Protein AF-A0A3C1I0G5-F1 (afdb_monomer)

Sequence (111 aa):
MKNSNGFSVIEAFVSLGILVLVATSFLPLASFVSYEKEALSHKRQIVLLLHDELQSVLMKNDFPTTRKVFLDSVVTTFEFTNTESRLIKGCATWTNIRNRNEEICIYGKQK

Secondary structure (DSSP, 8-state):
-----S--HHHHHHHHHHHHHHHHHHHHHHHHHHHHHHHHHHHHHHHHHHHHHHHHHHHHT--SEEEEEEETTEEEEEEEEEETTTEEEEEEEEE-TTS-EEEEEEEEE--

Mean predicted aligned error: 8.99 Å

Solvent-accessible surface area (backbone atoms only — not comparable to full-atom values): 6479 Å² total; per-residue (Å²): 140,82,87,77,94,61,87,50,71,65,57,52,51,53,52,50,51,52,51,51,55,50,53,63,56,50,52,60,53,55,52,51,53,52,54,55,50,50,56,50,48,54,53,50,52,53,52,52,51,51,49,53,51,46,54,51,31,61,73,68,66,63,65,73,44,76,49,78,45,82,51,96,94,32,66,34,40,37,40,35,42,80,44,99,81,60,31,38,40,34,33,41,36,34,60,43,99,82,77,41,81,46,74,51,75,50,78,44,73,64,130

Structure (mmCIF, N/CA/C/O backbone):
data_AF-A0A3C1I0G5-F1
#
_entry.id   AF-A0A3C1I0G5-F1
#
loop_
_atom_site.group_PDB
_atom_site.id
_atom_site.type_symbol
_atom_site.label_atom_id
_atom_site.label_alt_id
_atom_site.label_comp_id
_atom_site.label_asym_id
_atom_site.label_entity_id
_atom_site.label_seq_id
_atom_site.pdbx_PDB_ins_code
_atom_site.Cartn_x
_atom_site.Cartn_y
_atom_site.Cartn_z
_atom_site.occupancy
_atom_site.B_iso_or_equiv
_atom_site.auth_seq_id
_atom_site.auth_comp_id
_atom_site.auth_asym_id
_atom_site.auth_atom_id
_atom_site.pdbx_PDB_model_num
ATOM 1 N N . MET A 1 1 ? 20.231 -13.926 -68.128 1.00 46.31 1 MET A N 1
ATOM 2 C CA . MET A 1 1 ? 20.001 -14.408 -66.748 1.00 46.31 1 MET A CA 1
ATOM 3 C C . MET A 1 1 ? 20.929 -13.666 -65.806 1.00 46.31 1 MET A C 1
ATOM 5 O O . MET A 1 1 ? 22.135 -13.808 -65.949 1.00 46.31 1 MET A O 1
ATOM 9 N N . LYS A 1 2 ? 20.404 -12.912 -64.838 1.00 50.69 2 LYS A N 1
ATOM 10 C CA . LYS A 1 2 ? 21.149 -12.676 -63.599 1.00 50.69 2 LYS A CA 1
ATOM 11 C C . LYS A 1 2 ? 20.174 -12.822 -62.442 1.00 50.69 2 LYS A C 1
ATOM 13 O O . LYS A 1 2 ? 19.389 -11.934 -62.148 1.00 50.69 2 LYS A O 1
ATOM 18 N N . ASN A 1 3 ? 20.168 -14.035 -61.908 1.00 56.81 3 ASN A N 1
ATOM 19 C CA . ASN A 1 3 ? 19.433 -14.413 -60.721 1.00 56.81 3 ASN A CA 1
ATOM 20 C C . ASN A 1 3 ? 20.069 -13.695 -59.518 1.00 56.81 3 ASN A C 1
ATOM 22 O O . ASN A 1 3 ? 21.229 -13.960 -59.206 1.00 56.81 3 ASN A O 1
ATOM 26 N N . SER A 1 4 ? 19.345 -12.775 -58.885 1.00 60.94 4 SER A N 1
ATOM 27 C CA . SER A 1 4 ? 19.748 -12.101 -57.647 1.00 60.94 4 SER A CA 1
ATOM 28 C C . SER A 1 4 ? 18.930 -12.630 -56.465 1.00 60.94 4 SER A C 1
ATOM 30 O O . SER A 1 4 ? 18.261 -11.871 -55.774 1.00 60.94 4 SER A O 1
ATOM 32 N N . ASN A 1 5 ? 18.978 -13.946 -56.239 1.00 58.25 5 ASN A N 1
ATOM 33 C CA . ASN A 1 5 ? 18.465 -14.597 -55.029 1.00 58.25 5 ASN A CA 1
ATOM 34 C C . ASN A 1 5 ? 19.466 -14.436 -53.870 1.00 58.25 5 ASN A C 1
ATOM 36 O O . ASN A 1 5 ? 20.032 -15.414 -53.386 1.00 58.25 5 ASN A O 1
ATOM 40 N N . GLY A 1 6 ? 19.739 -13.196 -53.465 1.00 58.16 6 GLY A N 1
ATOM 41 C CA . GLY A 1 6 ? 20.661 -12.891 -52.374 1.00 58.16 6 GLY A CA 1
ATOM 42 C C . GLY A 1 6 ? 20.111 -11.757 -51.529 1.00 58.16 6 GLY A C 1
ATOM 43 O O . GLY A 1 6 ? 20.003 -10.636 -52.017 1.00 58.16 6 GLY A O 1
ATOM 44 N N . PHE A 1 7 ? 19.754 -12.077 -50.285 1.00 64.62 7 PHE A N 1
ATOM 45 C CA . PHE A 1 7 ? 19.306 -11.137 -49.258 1.00 64.62 7 PHE A CA 1
ATOM 46 C C . PHE A 1 7 ? 20.245 -9.922 -49.235 1.00 64.62 7 PHE A C 1
ATOM 48 O O . PHE A 1 7 ? 21.456 -10.075 -49.050 1.00 64.62 7 PHE A O 1
ATOM 55 N N . SER A 1 8 ? 19.717 -8.723 -49.486 1.00 81.50 8 SER A N 1
ATOM 56 C CA . SER A 1 8 ? 20.554 -7.523 -49.514 1.00 81.50 8 SER A CA 1
ATOM 57 C C . SER A 1 8 ? 21.002 -7.190 -48.093 1.00 81.50 8 SER A C 1
ATOM 59 O O . SER A 1 8 ? 20.202 -7.207 -47.161 1.00 81.50 8 SER A O 1
ATOM 61 N N . VAL A 1 9 ? 22.274 -6.834 -47.902 1.00 82.06 9 VAL A N 1
ATOM 62 C CA . VAL A 1 9 ? 22.807 -6.418 -46.589 1.00 82.06 9 VAL A CA 1
ATOM 63 C C . VAL A 1 9 ? 21.974 -5.272 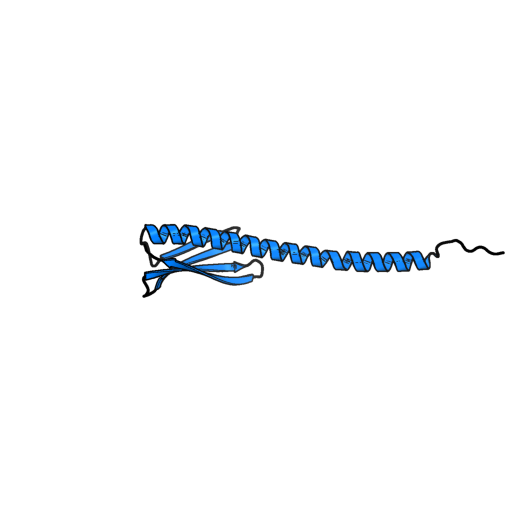-45.988 1.00 82.06 9 VAL A C 1
ATOM 65 O O . VAL A 1 9 ? 21.748 -5.227 -44.783 1.00 82.06 9 VAL A O 1
ATOM 68 N N . ILE A 1 10 ? 21.441 -4.388 -46.836 1.00 85.50 10 ILE A N 1
ATOM 69 C CA . ILE A 1 10 ? 20.551 -3.290 -46.431 1.00 85.50 10 ILE A CA 1
ATOM 70 C C . ILE A 1 10 ? 19.233 -3.826 -45.852 1.00 85.50 10 ILE A C 1
ATOM 72 O O . ILE A 1 10 ? 18.762 -3.330 -44.834 1.00 85.50 10 ILE A O 1
ATOM 76 N N . GLU A 1 11 ? 18.659 -4.864 -46.455 1.00 85.06 11 GLU A N 1
ATOM 77 C CA . GLU A 1 11 ? 17.428 -5.509 -45.985 1.00 85.06 11 GLU A CA 1
ATOM 78 C C . GLU A 1 11 ? 17.628 -6.175 -44.614 1.00 85.06 11 GLU A C 1
ATOM 80 O O . GLU A 1 11 ? 16.766 -6.082 -43.735 1.00 85.06 11 GLU A O 1
ATOM 85 N N . ALA A 1 12 ? 18.810 -6.759 -44.386 1.00 89.50 12 ALA A N 1
ATOM 86 C CA . ALA A 1 12 ? 19.199 -7.286 -43.081 1.00 89.50 12 ALA A CA 1
ATOM 87 C C . ALA A 1 12 ? 19.311 -6.177 -42.020 1.00 89.50 12 ALA A C 1
ATOM 89 O O . ALA A 1 12 ? 18.805 -6.345 -40.910 1.00 89.50 12 ALA A O 1
ATOM 90 N N . PHE A 1 13 ? 19.901 -5.024 -42.356 1.00 91.75 13 PHE A N 1
ATOM 91 C CA . PHE A 1 13 ? 19.988 -3.883 -41.437 1.00 91.75 13 PHE A CA 1
ATOM 92 C C . PHE A 1 13 ? 18.622 -3.287 -41.096 1.00 91.75 13 PHE A C 1
ATOM 94 O O . PHE A 1 13 ? 18.369 -2.975 -39.933 1.00 91.75 13 PHE A O 1
ATOM 101 N N . VAL A 1 14 ? 17.727 -3.166 -42.080 1.00 94.00 14 VAL A N 1
ATOM 102 C CA . VAL A 1 14 ? 16.355 -2.691 -41.850 1.00 94.00 14 VAL A CA 1
ATOM 103 C C . VAL A 1 14 ? 15.609 -3.650 -40.919 1.00 94.00 14 VAL A C 1
ATOM 105 O O . VAL A 1 14 ? 15.015 -3.215 -39.934 1.00 94.00 14 VAL A O 1
ATOM 108 N N . SER A 1 15 ? 15.704 -4.958 -41.172 1.00 93.75 15 SER A N 1
ATOM 109 C CA . SER A 1 15 ? 15.065 -5.987 -40.341 1.00 93.75 15 SER A CA 1
ATOM 110 C C . SER A 1 15 ? 15.609 -5.997 -38.908 1.00 93.75 15 SER A C 1
ATOM 112 O O . SER A 1 15 ? 14.840 -6.059 -37.948 1.00 93.75 15 SER A O 1
ATOM 114 N N . LEU A 1 16 ? 16.931 -5.871 -38.748 1.00 93.62 16 LEU A N 1
ATOM 115 C CA . LEU A 1 16 ? 17.575 -5.768 -37.439 1.00 93.62 16 LEU A CA 1
ATOM 116 C C . LEU A 1 16 ? 17.142 -4.498 -36.695 1.00 93.62 16 LEU A C 1
ATOM 118 O O . LEU A 1 16 ? 16.871 -4.557 -35.499 1.00 93.62 16 LEU A O 1
ATOM 122 N N . GLY A 1 17 ? 17.027 -3.366 -37.394 1.00 94.88 17 GLY A N 1
ATOM 123 C CA . GLY A 1 17 ? 16.550 -2.110 -36.817 1.00 94.88 17 GLY A CA 1
ATOM 124 C C . GLY A 1 17 ? 15.133 -2.231 -36.259 1.00 94.88 17 GLY A C 1
ATOM 125 O O . GLY A 1 17 ? 14.883 -1.829 -35.124 1.00 94.88 17 GLY A O 1
ATOM 126 N N . ILE A 1 18 ? 14.225 -2.865 -37.008 1.00 95.12 18 ILE A N 1
ATOM 127 C CA . ILE A 1 18 ? 12.859 -3.143 -36.539 1.00 95.12 18 ILE A CA 1
ATOM 128 C C . ILE A 1 18 ? 12.895 -4.038 -35.294 1.00 95.12 18 ILE A C 1
ATOM 130 O O . ILE A 1 18 ? 12.228 -3.740 -34.304 1.00 95.12 18 ILE A O 1
ATOM 134 N N . LEU A 1 19 ? 13.705 -5.099 -35.304 1.00 94.44 19 LEU A N 1
ATOM 135 C CA . LEU A 1 19 ? 13.816 -6.017 -34.170 1.00 94.44 19 LEU A CA 1
ATOM 136 C C . LEU A 1 19 ? 14.343 -5.320 -32.907 1.00 94.44 19 LEU A C 1
ATOM 138 O O . LEU A 1 19 ? 13.806 -5.532 -31.821 1.00 94.44 19 LEU A O 1
ATOM 142 N N . VAL A 1 20 ? 15.341 -4.444 -33.043 1.00 94.69 20 VAL A N 1
ATOM 143 C CA . VAL A 1 20 ? 15.873 -3.647 -31.928 1.00 94.69 20 VAL A CA 1
ATOM 144 C C . VAL A 1 20 ? 14.829 -2.655 -31.407 1.00 94.69 20 VAL A C 1
ATOM 146 O O . VAL A 1 20 ? 14.667 -2.534 -30.193 1.00 94.69 20 VAL A O 1
ATOM 149 N N . LEU A 1 21 ? 14.073 -1.984 -32.281 1.00 94.12 21 LEU A N 1
ATOM 150 C CA . LEU A 1 21 ? 12.996 -1.070 -31.871 1.00 94.12 21 LEU A CA 1
ATOM 151 C C . LEU A 1 21 ? 11.906 -1.792 -31.074 1.00 94.12 21 LEU A C 1
ATOM 153 O O . LEU A 1 21 ? 11.459 -1.306 -30.033 1.00 94.12 21 LEU A O 1
ATOM 157 N N . VAL A 1 22 ? 11.516 -2.982 -31.527 1.00 94.31 22 VAL A N 1
ATOM 158 C CA . VAL A 1 22 ? 10.556 -3.825 -30.814 1.00 94.31 22 VAL A CA 1
ATOM 159 C C . VAL A 1 22 ? 11.135 -4.240 -29.460 1.00 94.31 22 VAL A C 1
ATOM 161 O O . VAL A 1 22 ? 10.532 -3.960 -28.426 1.00 94.31 22 VAL A O 1
ATOM 164 N N . ALA A 1 23 ? 12.334 -4.827 -29.432 1.00 91.81 23 ALA A N 1
ATOM 165 C CA . ALA A 1 23 ? 12.956 -5.309 -28.198 1.00 91.81 23 ALA A CA 1
ATOM 166 C C . ALA A 1 23 ? 13.137 -4.199 -27.146 1.00 91.81 23 ALA A C 1
ATOM 168 O O . ALA A 1 23 ? 12.822 -4.395 -25.971 1.00 91.81 23 ALA A O 1
ATOM 169 N N . THR A 1 24 ? 13.578 -3.013 -27.569 1.00 91.56 24 THR A N 1
ATOM 170 C CA . THR A 1 24 ? 13.770 -1.860 -26.675 1.00 91.56 24 THR A CA 1
ATOM 171 C C . THR A 1 24 ? 12.455 -1.282 -26.158 1.00 91.56 24 THR A C 1
ATOM 173 O O . THR A 1 24 ? 12.437 -0.759 -25.050 1.00 91.56 24 THR A O 1
ATOM 176 N N . SER A 1 25 ? 11.347 -1.431 -26.892 1.00 90.00 25 SER A N 1
ATOM 177 C CA . SER A 1 25 ? 10.011 -1.015 -26.440 1.00 90.00 25 SER A CA 1
ATOM 178 C C . SER A 1 25 ? 9.396 -1.996 -25.433 1.00 90.00 25 SER A C 1
ATOM 180 O O . SER A 1 25 ? 8.710 -1.582 -24.500 1.00 90.00 25 SER A O 1
ATOM 182 N N . PHE A 1 26 ? 9.658 -3.299 -25.576 1.00 91.75 26 PHE A N 1
ATOM 183 C CA . PHE A 1 26 ? 9.111 -4.330 -24.684 1.00 91.75 26 PHE A CA 1
ATOM 184 C C . PHE A 1 26 ? 9.757 -4.353 -23.289 1.00 91.75 26 PHE A C 1
ATOM 186 O O . PHE A 1 26 ? 9.076 -4.638 -22.302 1.00 91.75 26 PHE A O 1
ATOM 193 N N . LEU A 1 27 ? 11.045 -4.022 -23.181 1.00 88.12 27 LEU A N 1
ATOM 194 C CA . LEU A 1 27 ? 11.761 -3.982 -21.900 1.00 88.12 27 LEU A CA 1
ATOM 195 C C . LEU A 1 27 ? 11.140 -3.023 -20.859 1.00 88.12 27 LEU A C 1
ATOM 197 O O . LEU A 1 27 ? 10.828 -3.482 -19.754 1.00 88.12 27 LEU A O 1
ATOM 201 N N . PRO A 1 28 ? 10.911 -1.725 -21.152 1.00 87.00 28 PRO A N 1
ATOM 202 C CA . PRO A 1 28 ? 10.320 -0.808 -20.180 1.00 87.00 28 PRO A CA 1
ATOM 203 C C . PRO A 1 28 ? 8.879 -1.191 -19.820 1.00 87.00 28 PRO A C 1
ATOM 205 O O . PRO A 1 28 ? 8.483 -1.013 -18.670 1.00 87.00 28 PRO A O 1
ATOM 208 N N . LEU A 1 29 ? 8.117 -1.783 -20.749 1.00 88.00 29 LEU A N 1
ATOM 209 C CA . LEU A 1 29 ? 6.765 -2.291 -20.480 1.00 88.00 29 LEU A CA 1
ATOM 210 C C . LEU A 1 29 ? 6.775 -3.414 -19.434 1.00 88.00 29 LEU A C 1
ATOM 212 O O . LEU A 1 29 ? 5.995 -3.381 -18.483 1.00 88.00 29 LEU A O 1
ATOM 216 N N . ALA A 1 30 ? 7.678 -4.387 -19.571 1.00 89.00 30 ALA A N 1
ATOM 217 C CA . ALA A 1 30 ? 7.804 -5.483 -18.612 1.00 89.00 30 ALA A CA 1
ATOM 218 C C . ALA A 1 30 ? 8.236 -4.988 -17.218 1.00 89.00 30 ALA A C 1
ATOM 220 O O . ALA A 1 30 ? 7.707 -5.452 -16.201 1.00 89.00 30 ALA A O 1
ATOM 221 N N . SER A 1 31 ? 9.148 -4.012 -17.170 1.00 88.38 31 SER A N 1
ATOM 222 C CA . SER A 1 31 ? 9.571 -3.369 -15.920 1.00 88.38 31 SER A CA 1
ATOM 223 C C . SER A 1 31 ? 8.403 -2.647 -15.239 1.00 88.38 31 SER A C 1
ATOM 225 O O . SER A 1 31 ? 8.122 -2.880 -14.062 1.00 88.38 31 SER A O 1
ATOM 227 N N . PHE A 1 32 ? 7.640 -1.860 -16.004 1.00 89.38 32 PHE A N 1
ATOM 228 C CA . PHE A 1 32 ? 6.473 -1.141 -15.498 1.00 89.38 32 PHE A CA 1
ATOM 229 C C . PHE A 1 32 ? 5.417 -2.084 -14.903 1.00 89.38 32 PHE A C 1
ATOM 231 O O . PHE A 1 32 ? 4.937 -1.860 -13.792 1.00 89.38 32 PHE A O 1
ATOM 238 N N . VAL A 1 33 ? 5.094 -3.178 -15.601 1.00 91.25 33 VAL A N 1
ATOM 239 C CA . VAL A 1 33 ? 4.129 -4.177 -15.112 1.00 91.25 33 VAL A CA 1
ATOM 240 C C . VAL A 1 33 ? 4.613 -4.848 -13.827 1.00 91.25 33 VAL A C 1
ATOM 242 O O . VAL A 1 33 ? 3.811 -5.095 -12.927 1.00 91.25 33 VAL A O 1
ATOM 245 N N . SER A 1 34 ? 5.906 -5.151 -13.726 1.00 88.62 34 SER A N 1
ATOM 246 C CA . SER A 1 34 ? 6.476 -5.771 -12.524 1.00 88.62 34 SER A CA 1
ATOM 247 C C . SER A 1 34 ? 6.344 -4.848 -11.311 1.00 88.62 34 SER A C 1
ATOM 249 O O . SER A 1 34 ? 5.920 -5.289 -10.245 1.00 88.62 34 SER A O 1
ATOM 251 N N . TYR A 1 35 ? 6.587 -3.554 -11.506 1.00 87.88 35 TYR A N 1
ATOM 252 C CA . TYR A 1 35 ? 6.467 -2.547 -10.456 1.00 87.88 35 TYR A CA 1
ATOM 253 C C . TYR A 1 35 ? 5.011 -2.313 -10.003 1.00 87.88 35 TYR A C 1
ATOM 255 O O . TYR A 1 35 ? 4.738 -2.190 -8.810 1.00 87.88 35 TYR A O 1
ATOM 263 N N . GLU A 1 36 ? 4.042 -2.304 -10.928 1.00 88.94 36 GLU A N 1
ATOM 264 C CA . GLU A 1 36 ? 2.607 -2.253 -10.579 1.00 88.94 36 GLU A CA 1
ATOM 265 C C . GLU A 1 36 ? 2.164 -3.498 -9.788 1.00 88.94 36 GLU A C 1
ATOM 267 O O . GLU A 1 36 ? 1.388 -3.398 -8.835 1.00 88.94 36 GLU A O 1
ATOM 272 N N . LYS A 1 37 ? 2.680 -4.682 -10.145 1.00 90.62 37 LYS A N 1
ATOM 273 C CA . LYS A 1 37 ? 2.387 -5.927 -9.421 1.00 90.62 37 LYS A CA 1
ATOM 274 C C . LYS A 1 37 ? 2.916 -5.904 -7.990 1.00 90.62 37 LYS A C 1
ATOM 276 O O . LYS A 1 37 ? 2.209 -6.349 -7.089 1.00 90.62 37 LYS A O 1
ATOM 281 N N . GLU A 1 38 ? 4.123 -5.392 -7.779 1.00 89.19 38 GLU A N 1
ATOM 282 C CA . GLU A 1 38 ? 4.721 -5.267 -6.447 1.00 89.19 38 GLU A CA 1
ATOM 283 C C . GLU A 1 38 ? 3.904 -4.319 -5.557 1.00 89.19 38 GLU A C 1
ATOM 285 O O . GLU A 1 38 ? 3.491 -4.703 -4.461 1.00 89.19 38 GLU A O 1
ATOM 290 N N . ALA A 1 39 ? 3.548 -3.137 -6.072 1.00 87.62 39 ALA A N 1
ATO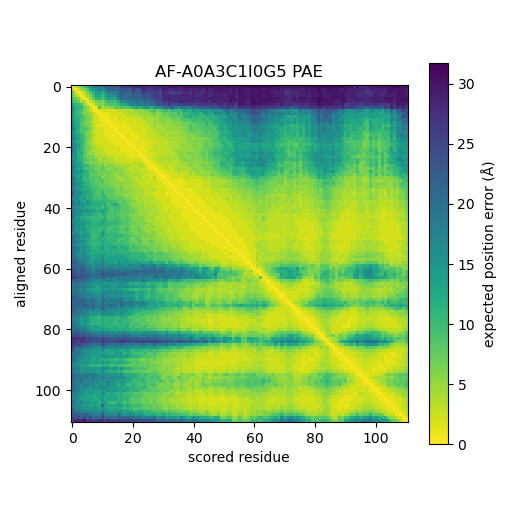M 291 C CA . ALA A 1 39 ? 2.687 -2.189 -5.363 1.00 87.62 39 ALA A CA 1
ATOM 292 C C . ALA A 1 39 ? 1.330 -2.808 -4.980 1.00 87.62 39 ALA A C 1
ATOM 294 O O . ALA A 1 39 ? 0.844 -2.628 -3.859 1.00 87.62 39 ALA A O 1
ATOM 295 N N . LEU A 1 40 ? 0.721 -3.572 -5.895 1.00 90.19 40 LEU A N 1
ATOM 296 C CA . LEU A 1 40 ? -0.537 -4.267 -5.633 1.00 90.19 40 LEU A CA 1
ATOM 297 C C . LEU A 1 40 ? -0.381 -5.373 -4.579 1.00 90.19 40 LEU A C 1
ATOM 299 O O . LEU A 1 40 ? -1.270 -5.550 -3.744 1.00 90.19 40 LEU A O 1
ATOM 303 N N . SER A 1 41 ? 0.735 -6.105 -4.603 1.00 90.94 41 SER A N 1
ATOM 304 C CA . SER A 1 41 ? 1.043 -7.141 -3.614 1.00 90.94 41 SER A CA 1
ATOM 305 C C . SER A 1 41 ? 1.160 -6.550 -2.208 1.00 90.94 41 SER A C 1
ATOM 307 O O . SER A 1 41 ? 0.477 -7.021 -1.297 1.00 90.94 41 SER A O 1
ATOM 309 N N . HIS A 1 42 ? 1.921 -5.461 -2.051 1.00 88.94 42 HIS A N 1
ATOM 310 C CA . HIS A 1 42 ? 2.056 -4.754 -0.772 1.00 88.94 42 HIS A CA 1
ATOM 311 C C . HIS A 1 42 ? 0.708 -4.256 -0.256 1.00 88.94 42 HIS A C 1
ATOM 313 O O . HIS A 1 42 ? 0.336 -4.505 0.892 1.00 88.94 42 HIS A O 1
ATOM 319 N N . LYS A 1 43 ? -0.083 -3.618 -1.125 1.00 90.75 43 LYS A N 1
ATOM 320 C CA . LYS A 1 43 ? -1.434 -3.175 -0.771 1.00 90.75 43 LYS A CA 1
ATOM 321 C C . LYS A 1 43 ? -2.296 -4.335 -0.271 1.00 90.75 43 LYS A C 1
ATOM 323 O O . LYS A 1 43 ? -3.010 -4.190 0.718 1.00 90.75 43 LYS A O 1
ATOM 328 N N . ARG A 1 44 ? -2.225 -5.497 -0.926 1.00 92.38 44 ARG A N 1
ATOM 329 C CA . ARG A 1 44 ? -2.979 -6.687 -0.517 1.00 92.38 44 ARG A CA 1
ATOM 330 C C . ARG A 1 44 ? -2.553 -7.190 0.864 1.00 92.38 44 ARG A C 1
ATOM 332 O O . ARG A 1 44 ? -3.430 -7.515 1.658 1.00 92.38 44 ARG A O 1
ATOM 339 N N . GLN A 1 45 ? -1.256 -7.233 1.165 1.00 92.62 45 GLN A N 1
ATOM 340 C CA . GLN A 1 45 ? -0.762 -7.627 2.492 1.00 92.62 45 GLN A CA 1
ATOM 341 C C . GLN A 1 45 ? -1.258 -6.673 3.586 1.00 92.62 45 GLN A C 1
ATOM 343 O O . GLN A 1 45 ? -1.756 -7.131 4.612 1.00 92.62 45 GLN A O 1
ATOM 348 N N . ILE A 1 46 ? -1.207 -5.360 3.341 1.00 91.94 46 ILE A N 1
ATOM 349 C CA . ILE A 1 46 ? -1.700 -4.348 4.287 1.00 91.94 46 ILE A CA 1
ATOM 350 C C . ILE A 1 46 ? -3.197 -4.528 4.554 1.00 91.94 46 ILE A C 1
ATOM 352 O O . ILE A 1 46 ? -3.622 -4.471 5.704 1.00 91.94 46 ILE A O 1
ATOM 356 N N . VAL A 1 47 ? -3.999 -4.789 3.517 1.00 93.12 47 VAL A N 1
ATOM 357 C CA . VAL A 1 47 ? -5.444 -5.032 3.668 1.00 93.12 47 VAL A CA 1
ATOM 358 C C . VAL A 1 47 ? -5.731 -6.297 4.473 1.00 93.12 47 VAL A C 1
ATOM 360 O O . VAL A 1 47 ? -6.634 -6.284 5.305 1.00 93.12 47 VAL A O 1
ATOM 363 N N . LEU A 1 48 ? -4.980 -7.377 4.242 1.00 92.81 48 LEU A N 1
ATOM 364 C CA . LEU A 1 48 ? -5.140 -8.620 5.001 1.00 92.81 48 LEU A CA 1
ATOM 365 C C . LEU A 1 48 ? -4.839 -8.398 6.486 1.00 92.81 48 LEU A C 1
ATOM 367 O O . LEU A 1 48 ? -5.639 -8.769 7.336 1.00 92.81 48 LEU A O 1
ATOM 371 N N . LEU A 1 49 ? -3.751 -7.698 6.796 1.00 92.19 49 LEU A N 1
ATOM 372 C CA . LEU A 1 49 ? -3.396 -7.388 8.179 1.00 92.19 49 LEU A CA 1
ATOM 373 C C . LEU A 1 49 ? -4.377 -6.420 8.833 1.00 92.19 49 LEU A C 1
ATOM 375 O O . LEU A 1 49 ? -4.739 -6.604 9.990 1.00 92.19 49 LEU A O 1
ATOM 379 N N . LEU A 1 50 ? -4.853 -5.418 8.089 1.00 92.56 50 LEU A N 1
ATOM 380 C CA . LEU A 1 50 ? -5.907 -4.523 8.558 1.00 92.56 50 LEU A CA 1
ATOM 381 C C . LEU A 1 50 ? -7.177 -5.309 8.909 1.00 92.56 50 LEU A C 1
ATOM 383 O O . LEU A 1 50 ? -7.829 -4.996 9.901 1.00 92.56 50 LEU A O 1
ATOM 387 N N . HIS A 1 51 ? -7.527 -6.320 8.109 1.00 92.62 51 HIS A N 1
ATOM 388 C CA . HIS A 1 51 ? -8.668 -7.193 8.368 1.00 92.62 51 HIS A CA 1
ATOM 389 C C . HIS A 1 51 ? -8.477 -8.036 9.635 1.00 92.62 51 HIS A C 1
ATOM 391 O O . HIS A 1 51 ? -9.369 -8.052 10.485 1.00 92.62 51 HIS A O 1
ATOM 397 N N . ASP A 1 52 ? -7.315 -8.669 9.794 1.00 91.25 52 ASP A N 1
ATOM 398 C CA . ASP A 1 52 ? -6.994 -9.485 10.970 1.00 91.25 52 ASP A CA 1
ATOM 399 C C . ASP A 1 52 ? -6.987 -8.643 12.260 1.00 91.25 52 ASP A C 1
ATOM 401 O O . ASP A 1 52 ? -7.574 -9.027 13.278 1.00 91.25 52 ASP A O 1
ATOM 405 N N . GLU A 1 53 ? -6.388 -7.449 12.214 1.00 89.69 53 GLU A N 1
ATOM 406 C CA . GLU A 1 53 ? -6.376 -6.506 13.336 1.00 89.69 53 GLU A CA 1
ATOM 407 C C . GLU A 1 53 ? -7.784 -5.987 13.645 1.00 89.69 53 GLU A C 1
ATOM 409 O O . GLU A 1 53 ? -8.185 -5.960 14.810 1.00 89.69 53 GLU A O 1
ATOM 414 N N . LEU A 1 54 ? -8.583 -5.655 12.622 1.00 89.25 54 LEU A N 1
ATOM 415 C CA . LEU A 1 54 ? -9.976 -5.250 12.815 1.00 89.25 54 LEU A CA 1
ATOM 416 C C . LEU A 1 54 ? -10.783 -6.356 13.505 1.00 89.25 54 LEU A C 1
ATOM 418 O O . LEU A 1 54 ? -11.563 -6.068 14.412 1.00 89.25 54 LEU A O 1
ATOM 422 N N . GLN A 1 55 ? -10.598 -7.616 13.107 1.00 88.38 55 GLN A N 1
ATOM 423 C CA . GLN A 1 55 ? -11.275 -8.750 13.731 1.00 88.38 55 GLN A CA 1
ATOM 424 C C . GLN A 1 55 ? -10.872 -8.904 15.206 1.00 88.38 55 GLN A C 1
ATOM 426 O O . GLN A 1 55 ? -11.738 -9.105 16.059 1.00 88.38 55 GLN A O 1
ATOM 431 N N . SER A 1 56 ? -9.585 -8.751 15.526 1.00 87.75 56 SER A N 1
ATOM 432 C CA . SER A 1 56 ? -9.091 -8.750 16.910 1.00 87.75 56 SER A CA 1
ATOM 433 C C . SER A 1 56 ? -9.696 -7.605 17.737 1.00 87.75 56 SER A C 1
ATOM 435 O O . SER A 1 56 ? -10.166 -7.832 18.855 1.00 87.75 56 SER A O 1
ATOM 437 N N . VAL A 1 57 ? -9.754 -6.392 17.178 1.00 87.12 57 VAL A N 1
ATOM 438 C CA . VAL A 1 57 ? -10.349 -5.207 17.822 1.00 87.12 57 VAL A CA 1
ATOM 439 C C . VAL A 1 57 ? -11.849 -5.394 18.067 1.00 87.12 57 VAL A C 1
ATOM 441 O O . VAL A 1 57 ? -12.327 -5.105 19.164 1.00 87.12 57 VAL A O 1
ATOM 444 N N . LEU A 1 58 ? -12.585 -5.938 17.092 1.00 86.25 58 LEU A N 1
ATOM 445 C CA . LEU A 1 58 ? -14.013 -6.259 17.222 1.00 86.25 58 LEU A CA 1
ATOM 446 C C . LEU A 1 58 ? -14.291 -7.279 18.33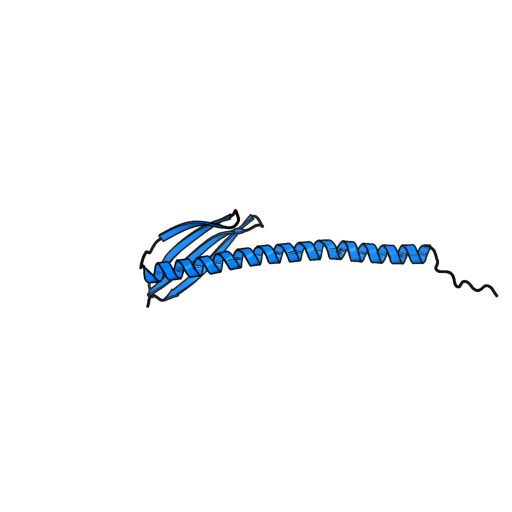4 1.00 86.25 58 LEU A C 1
ATOM 448 O O . LEU A 1 58 ? -15.329 -7.196 18.982 1.00 86.25 58 LEU A O 1
ATOM 452 N N . MET A 1 59 ? -13.391 -8.244 18.551 1.00 85.00 59 MET A N 1
ATOM 453 C CA . MET A 1 59 ? -13.541 -9.255 19.605 1.00 85.00 59 MET A CA 1
ATOM 454 C C . MET A 1 59 ? -13.193 -8.719 20.997 1.00 85.00 59 MET A C 1
ATOM 456 O O . MET A 1 59 ? -13.840 -9.086 21.974 1.00 85.00 59 MET A O 1
ATOM 460 N N . LYS A 1 60 ? -12.158 -7.877 21.100 1.00 84.12 60 LYS A N 1
ATOM 461 C CA . LYS A 1 60 ? -11.668 -7.341 22.382 1.00 84.12 60 LYS A CA 1
ATOM 462 C C . LYS A 1 60 ? -12.389 -6.074 22.836 1.00 84.12 60 LYS A C 1
ATOM 464 O O . LYS A 1 60 ? -12.251 -5.697 23.994 1.00 84.12 60 LYS A O 1
ATOM 469 N N . ASN A 1 61 ? -13.143 -5.431 21.944 1.00 77.31 61 ASN A N 1
ATOM 470 C CA . ASN A 1 61 ? -13.717 -4.099 22.141 1.00 77.31 61 ASN A CA 1
ATOM 471 C C . ASN A 1 61 ? -12.672 -3.034 22.515 1.00 77.31 61 ASN A C 1
ATOM 473 O O . ASN A 1 61 ? -12.956 -2.111 23.273 1.00 77.31 61 ASN A O 1
ATOM 477 N N . ASP A 1 62 ? -11.460 -3.177 21.978 1.00 72.19 62 ASP A N 1
ATOM 478 C CA . ASP A 1 62 ? -10.315 -2.322 22.290 1.00 72.19 62 ASP A CA 1
ATOM 479 C C . ASP A 1 62 ? -10.210 -1.190 21.255 1.00 72.19 62 ASP A C 1
ATOM 481 O O . ASP A 1 62 ? -9.451 -1.263 20.288 1.00 72.19 62 ASP A O 1
ATOM 485 N N . PHE A 1 63 ? -11.079 -0.184 21.389 1.00 74.06 63 PHE A N 1
ATOM 486 C CA . PHE A 1 63 ? -11.144 0.982 20.503 1.00 74.06 63 PHE A CA 1
ATOM 487 C C . PHE A 1 63 ? -11.620 2.243 21.258 1.00 74.06 63 PHE A C 1
ATOM 489 O O . PHE A 1 63 ? -12.422 2.126 22.186 1.00 74.06 63 PHE A O 1
ATOM 496 N N . PRO A 1 64 ? -11.201 3.460 20.849 1.00 75.69 64 PRO A N 1
ATOM 497 C CA . PRO A 1 64 ? -10.324 3.766 19.716 1.00 75.69 64 PRO A CA 1
ATOM 498 C C . PRO A 1 64 ? -8.857 3.406 19.983 1.00 75.69 64 PRO A C 1
ATOM 500 O O . PRO A 1 64 ? -8.361 3.576 21.093 1.00 75.69 64 PRO A O 1
ATOM 503 N N . THR A 1 65 ? -8.157 2.917 18.957 1.00 84.25 65 THR A N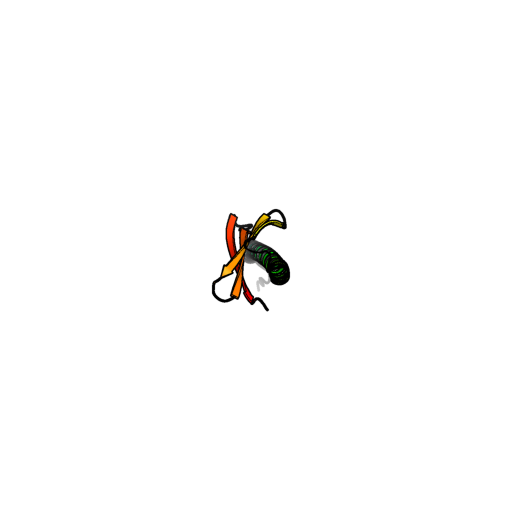 1
ATOM 504 C CA . THR A 1 65 ? -6.729 2.585 19.063 1.00 84.25 65 THR A CA 1
ATOM 505 C C . THR A 1 65 ? -5.984 2.907 17.775 1.00 84.25 65 THR A C 1
ATOM 507 O O . THR A 1 65 ? -6.523 2.779 16.672 1.00 84.25 65 THR A O 1
ATOM 510 N N . THR A 1 66 ? -4.731 3.327 17.924 1.00 86.38 66 THR A N 1
ATO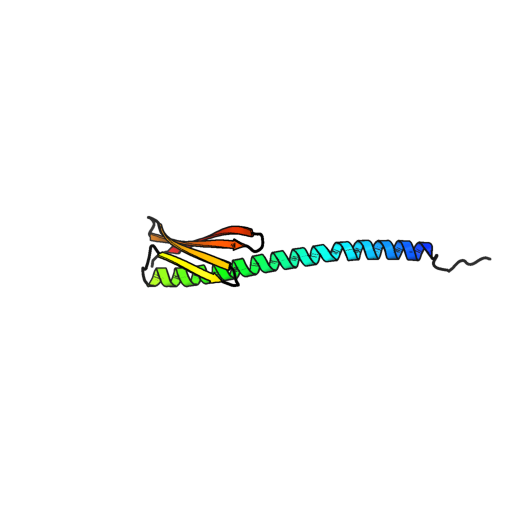M 511 C CA . THR A 1 66 ? -3.815 3.591 16.816 1.00 86.38 66 THR A CA 1
ATOM 512 C C . THR A 1 66 ? -2.573 2.741 17.012 1.00 86.38 66 THR A C 1
ATOM 514 O O . THR A 1 66 ? -1.916 2.814 18.051 1.00 86.38 66 THR A O 1
ATOM 517 N N . ARG A 1 67 ? -2.220 1.944 16.005 1.00 85.81 67 ARG A N 1
ATOM 518 C CA . ARG A 1 67 ? -1.052 1.065 16.036 1.00 85.81 67 ARG A CA 1
ATOM 519 C C . ARG A 1 67 ? -0.180 1.322 14.820 1.00 85.81 67 ARG A C 1
ATOM 521 O O . ARG A 1 67 ? -0.647 1.275 13.689 1.00 85.81 67 ARG A O 1
ATOM 528 N N . LYS A 1 68 ? 1.110 1.549 15.050 1.00 86.50 68 LYS A N 1
ATOM 529 C CA . LYS A 1 68 ? 2.111 1.583 13.981 1.00 86.50 68 LYS A CA 1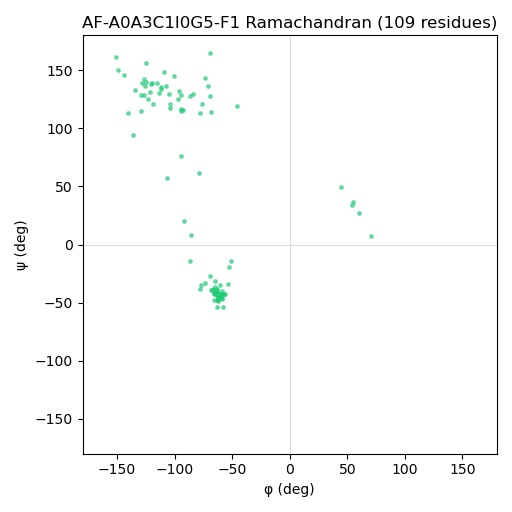
ATOM 530 C C . LYS A 1 68 ? 2.742 0.209 13.857 1.00 86.50 68 LYS A C 1
ATOM 532 O O . LYS A 1 68 ? 3.192 -0.349 14.855 1.00 86.50 68 LYS A O 1
ATOM 537 N N . VAL A 1 69 ? 2.773 -0.319 12.644 1.00 86.81 69 VAL A N 1
ATOM 538 C CA . VAL A 1 69 ? 3.380 -1.609 12.325 1.00 86.81 69 VAL A CA 1
ATOM 539 C C . VAL A 1 69 ? 4.400 -1.395 11.220 1.00 86.81 69 VAL A C 1
ATOM 541 O O . VAL A 1 69 ? 4.185 -0.611 10.296 1.00 86.81 69 VAL A O 1
ATOM 544 N N . PHE A 1 70 ? 5.531 -2.077 11.340 1.00 84.00 70 PHE A N 1
ATOM 545 C CA . PHE A 1 70 ? 6.564 -2.083 10.318 1.00 84.00 70 PHE A CA 1
ATOM 546 C C . PHE A 1 70 ? 6.328 -3.274 9.388 1.00 84.00 70 PHE A C 1
ATOM 548 O O . PHE A 1 70 ? 6.374 -4.418 9.837 1.00 84.00 70 PHE A O 1
ATOM 555 N N . LEU A 1 71 ? 6.031 -3.000 8.120 1.00 80.62 71 LEU A N 1
ATOM 556 C CA . LEU A 1 71 ? 5.630 -3.981 7.113 1.00 80.62 71 LEU A CA 1
ATOM 557 C C . LEU A 1 71 ? 6.487 -3.813 5.870 1.00 80.62 71 LEU A C 1
ATOM 559 O O . LEU A 1 71 ? 6.420 -2.761 5.245 1.00 80.62 71 LEU A O 1
ATOM 563 N N . ASP A 1 72 ? 7.298 -4.821 5.541 1.00 74.75 72 ASP A N 1
ATOM 564 C CA . ASP A 1 72 ? 8.149 -4.844 4.341 1.00 74.75 72 ASP A CA 1
ATOM 565 C C . ASP A 1 72 ? 8.888 -3.510 4.109 1.00 74.75 72 ASP A C 1
ATOM 567 O O . ASP A 1 72 ? 8.860 -2.912 3.037 1.00 74.75 72 ASP A O 1
ATOM 571 N N . SER A 1 73 ? 9.529 -3.014 5.176 1.00 76.31 73 SER A N 1
ATOM 572 C CA . SER A 1 73 ? 10.284 -1.749 5.207 1.00 76.31 73 SER A CA 1
ATOM 573 C C . SER A 1 73 ? 9.460 -0.453 5.141 1.00 76.31 73 SER A C 1
ATOM 575 O O . SER A 1 73 ? 10.041 0.631 5.095 1.00 76.31 73 SER A O 1
ATOM 577 N N . VAL A 1 74 ? 8.130 -0.533 5.218 1.00 83.00 74 VAL A N 1
ATOM 578 C CA . VAL A 1 74 ? 7.215 0.614 5.265 1.00 83.00 74 VAL A CA 1
ATOM 579 C C . VAL A 1 74 ? 6.536 0.708 6.632 1.00 83.00 74 VAL A C 1
ATOM 581 O O . VAL A 1 74 ? 6.014 -0.267 7.175 1.00 83.00 74 VAL A O 1
ATOM 584 N N . VAL A 1 75 ? 6.504 1.916 7.199 1.00 86.75 75 VAL A N 1
ATOM 585 C CA . VAL A 1 75 ? 5.715 2.196 8.404 1.00 86.75 75 VAL A CA 1
ATOM 586 C C . VAL A 1 75 ? 4.252 2.350 7.996 1.00 86.75 75 VAL A C 1
ATOM 588 O O . VAL A 1 75 ? 3.892 3.307 7.312 1.00 86.75 75 VAL A O 1
ATOM 591 N N . THR A 1 76 ? 3.413 1.419 8.438 1.00 91.12 76 THR A N 1
ATOM 592 C CA . THR A 1 76 ? 1.960 1.469 8.249 1.00 91.12 76 THR A CA 1
ATOM 593 C C . THR A 1 76 ? 1.299 1.863 9.562 1.00 91.12 76 THR A C 1
ATOM 595 O O . THR A 1 76 ? 1.586 1.283 10.610 1.00 91.12 76 THR A O 1
ATOM 598 N N . THR A 1 77 ? 0.419 2.858 9.525 1.00 92.56 77 THR A N 1
ATOM 599 C CA . THR A 1 77 ? -0.366 3.283 10.687 1.00 92.56 77 THR A CA 1
ATOM 600 C C . THR A 1 77 ? -1.790 2.773 10.541 1.00 92.56 77 THR A C 1
ATOM 602 O O . THR A 1 77 ? -2.490 3.148 9.603 1.00 92.56 77 THR A O 1
ATOM 605 N N . PHE A 1 78 ? -2.206 1.926 11.475 1.00 92.62 78 PHE A N 1
ATOM 606 C CA . PHE A 1 78 ? -3.569 1.438 11.616 1.00 92.62 78 PHE A CA 1
ATOM 607 C C . PHE A 1 78 ? -4.320 2.281 12.642 1.00 92.62 78 PHE A C 1
ATOM 609 O O . PHE A 1 78 ? -3.818 2.512 13.741 1.00 92.62 78 PHE A O 1
ATOM 616 N N . GLU A 1 79 ? -5.524 2.715 12.300 1.00 92.38 79 GLU A N 1
ATOM 617 C CA . GLU A 1 79 ? -6.406 3.500 13.156 1.00 92.38 79 GLU A CA 1
ATOM 618 C C . GLU A 1 79 ? -7.792 2.860 13.193 1.00 92.38 79 GLU A C 1
ATOM 620 O O . GLU A 1 79 ? -8.384 2.591 12.148 1.00 92.38 79 GLU A O 1
ATOM 625 N N . PHE A 1 80 ? -8.317 2.634 14.395 1.00 91.56 80 PHE A N 1
ATOM 626 C CA . PHE A 1 80 ? -9.640 2.055 14.602 1.00 91.56 80 PHE A CA 1
ATOM 627 C C . PHE A 1 80 ? -10.530 3.037 15.354 1.00 91.56 80 PHE A C 1
ATOM 629 O O . PHE A 1 80 ? -10.223 3.429 16.481 1.00 91.56 80 PHE A O 1
ATOM 636 N N . THR A 1 81 ? -11.651 3.414 14.741 1.00 89.38 81 THR A N 1
ATOM 637 C CA . THR A 1 81 ? -12.620 4.374 15.28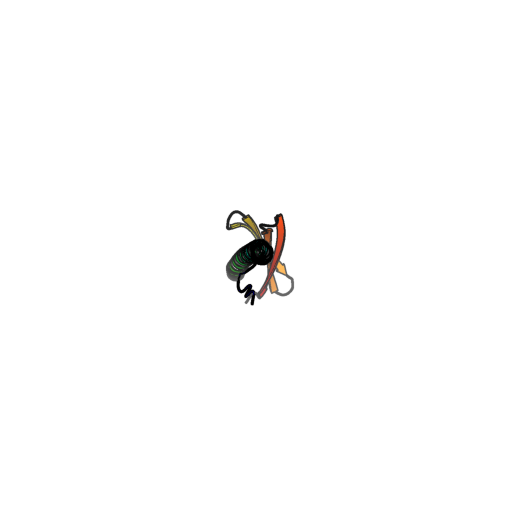7 1.00 89.38 81 THR A CA 1
ATOM 638 C C . THR A 1 81 ? -14.026 3.782 15.304 1.00 89.38 81 THR A C 1
ATOM 640 O O . THR A 1 81 ? -14.427 3.049 14.397 1.00 89.38 81 THR A O 1
ATOM 643 N N . ASN A 1 82 ? -14.796 4.082 16.353 1.00 84.44 82 ASN A N 1
ATOM 644 C CA . ASN A 1 82 ? -16.208 3.714 16.419 1.00 84.44 82 ASN A CA 1
ATOM 645 C C . ASN A 1 82 ? -17.040 4.771 15.683 1.00 84.44 82 ASN A C 1
ATOM 647 O O . ASN A 1 82 ? -16.886 5.965 15.924 1.00 84.44 82 ASN A O 1
ATOM 651 N N . THR A 1 83 ? -17.902 4.328 14.774 1.00 77.19 83 THR A N 1
ATOM 652 C CA . THR A 1 83 ? -18.898 5.173 14.110 1.00 77.19 83 THR A CA 1
ATOM 653 C C . THR A 1 83 ? -20.258 4.946 14.774 1.00 77.19 83 THR A C 1
ATOM 655 O O . THR A 1 83 ? -20.581 3.813 15.132 1.00 77.19 83 THR A O 1
ATOM 658 N N . GLU A 1 84 ? -21.088 5.992 14.873 1.00 71.50 84 GLU A N 1
ATOM 659 C CA . GLU A 1 84 ? -22.375 6.019 15.604 1.00 71.50 84 GLU A CA 1
ATOM 660 C C . GLU A 1 84 ? -23.366 4.873 15.269 1.00 71.50 84 GLU A C 1
ATOM 662 O O . GLU A 1 84 ? -24.303 4.605 16.016 1.00 71.50 84 GLU A O 1
ATOM 667 N N . SER A 1 85 ? -23.150 4.134 14.178 1.00 75.56 85 SER A N 1
ATOM 668 C CA . SER A 1 85 ? -23.987 3.038 13.675 1.00 75.56 85 SER A CA 1
ATOM 669 C C . SER A 1 85 ? -23.615 1.621 14.160 1.00 75.56 85 SER A C 1
ATOM 671 O O . SER A 1 85 ? -24.016 0.642 13.527 1.00 75.56 85 SER A O 1
ATOM 673 N N . ARG A 1 86 ? -22.871 1.465 15.271 1.00 79.88 86 ARG A N 1
ATOM 674 C CA . ARG A 1 86 ? -22.293 0.168 15.730 1.00 79.88 86 ARG A CA 1
ATOM 675 C C . ARG A 1 86 ? -21.325 -0.462 14.716 1.00 79.88 86 ARG A C 1
ATOM 677 O O . ARG A 1 86 ? -21.166 -1.686 14.653 1.00 79.88 86 ARG A O 1
ATOM 684 N N . LEU A 1 87 ? -20.699 0.381 13.901 1.00 85.75 87 LEU A N 1
ATOM 685 C CA . LEU A 1 87 ? -19.661 -0.009 12.959 1.00 85.75 87 LEU A CA 1
ATOM 686 C C . LEU A 1 87 ? -18.313 0.480 13.474 1.00 85.75 87 LEU A C 1
ATOM 688 O O . LEU A 1 87 ? -18.179 1.623 13.909 1.00 85.75 87 LEU A O 1
ATOM 692 N N . ILE A 1 88 ? -17.306 -0.378 13.383 1.00 87.81 88 ILE A N 1
ATOM 693 C CA . ILE A 1 88 ? -15.915 -0.003 13.607 1.00 87.81 88 ILE A CA 1
ATOM 694 C C . ILE A 1 88 ? -15.283 0.251 12.246 1.00 87.81 88 ILE A C 1
ATOM 696 O O . ILE A 1 88 ? -15.331 -0.611 11.366 1.00 87.81 88 ILE A O 1
ATOM 700 N N . LYS A 1 89 ? -14.699 1.435 12.078 1.00 91.25 89 LYS A N 1
ATOM 701 C CA . LYS A 1 89 ? -13.902 1.814 10.915 1.00 91.25 89 LYS A CA 1
ATOM 702 C C . LYS A 1 89 ? -12.436 1.551 11.243 1.00 91.25 89 LYS A C 1
ATOM 704 O O . LYS A 1 89 ? -11.901 2.171 12.157 1.00 91.25 89 LYS A O 1
ATOM 709 N N . GLY A 1 90 ? -11.804 0.640 10.512 1.00 92.81 90 GLY A N 1
ATOM 710 C CA . GLY A 1 90 ? -10.360 0.424 10.548 1.00 92.81 90 GLY A CA 1
ATOM 711 C C . GLY A 1 90 ? -9.724 1.025 9.302 1.00 92.81 90 GLY A C 1
ATOM 712 O O . GLY A 1 90 ? -10.086 0.624 8.199 1.00 92.81 90 GLY A O 1
ATOM 713 N N . CYS A 1 91 ? -8.801 1.967 9.456 1.00 93.56 91 CYS A N 1
ATOM 714 C CA . CYS A 1 91 ? -8.055 2.580 8.361 1.00 93.56 91 CYS A CA 1
ATOM 715 C C . CYS A 1 91 ? -6.570 2.245 8.472 1.00 93.56 91 CYS A C 1
ATOM 717 O O . CYS A 1 91 ? -6.008 2.269 9.562 1.00 93.56 91 CYS A O 1
ATOM 719 N N . ALA A 1 92 ? -5.932 1.947 7.345 1.00 94.25 92 ALA A N 1
ATOM 720 C CA . ALA A 1 92 ? -4.489 1.812 7.231 1.00 94.25 92 ALA A CA 1
ATOM 721 C C . ALA A 1 92 ? -3.948 2.935 6.351 1.00 94.25 92 ALA A C 1
ATOM 723 O O . ALA A 1 92 ? -4.447 3.143 5.245 1.00 94.25 92 ALA A O 1
ATOM 724 N N . THR A 1 93 ? -2.913 3.619 6.827 1.00 94.31 93 THR A N 1
ATOM 725 C CA . THR A 1 93 ? -2.194 4.663 6.091 1.00 94.31 93 THR A CA 1
ATOM 726 C C . THR A 1 93 ? -0.724 4.292 5.968 1.00 94.31 93 THR A C 1
ATOM 728 O O . THR A 1 93 ? -0.089 3.895 6.947 1.00 94.31 93 THR A O 1
ATOM 731 N N . TRP A 1 94 ? -0.172 4.390 4.762 1.00 93.81 94 TRP A N 1
ATOM 732 C CA . TRP A 1 94 ? 1.233 4.079 4.501 1.00 93.81 94 TRP A CA 1
ATOM 733 C C . TRP A 1 94 ? 1.768 4.901 3.334 1.00 93.81 94 TRP A C 1
ATOM 735 O O . TRP A 1 94 ? 1.011 5.407 2.505 1.00 93.81 94 TRP A O 1
ATOM 745 N N . THR A 1 95 ? 3.091 5.006 3.242 1.00 91.00 95 THR A N 1
ATOM 746 C CA . THR A 1 95 ? 3.760 5.577 2.073 1.00 91.00 95 THR A CA 1
ATOM 747 C C . THR A 1 95 ? 4.146 4.447 1.121 1.00 91.00 95 THR A C 1
ATOM 749 O O . THR A 1 95 ? 4.949 3.583 1.457 1.00 91.00 95 THR A O 1
ATOM 752 N N . ASN A 1 96 ? 3.549 4.425 -0.068 1.00 84.94 96 ASN A N 1
ATOM 753 C CA . ASN A 1 96 ? 3.811 3.421 -1.098 1.00 84.94 96 ASN A CA 1
ATOM 754 C C . ASN A 1 96 ? 5.228 3.584 -1.701 1.00 84.94 96 ASN A C 1
ATOM 756 O O . ASN A 1 96 ? 5.826 4.655 -1.616 1.00 84.94 96 ASN A O 1
ATOM 760 N N . ILE A 1 97 ? 5.720 2.565 -2.417 1.00 82.50 97 ILE A N 1
ATOM 761 C CA . ILE A 1 97 ? 6.974 2.535 -3.193 1.00 82.50 97 ILE A CA 1
ATOM 762 C C . ILE A 1 97 ? 7.105 3.693 -4.198 1.00 82.50 97 ILE A C 1
ATOM 764 O O . ILE A 1 97 ? 8.206 4.033 -4.619 1.00 82.50 97 ILE A O 1
ATOM 768 N N . ARG A 1 98 ? 5.984 4.335 -4.557 1.00 83.56 98 ARG A N 1
ATOM 769 C CA . ARG A 1 98 ? 5.912 5.552 -5.391 1.00 83.56 98 ARG A CA 1
ATOM 770 C C . ARG A 1 98 ? 6.066 6.857 -4.606 1.00 83.56 98 ARG A C 1
ATOM 772 O O . ARG A 1 98 ? 5.806 7.923 -5.159 1.00 83.56 98 ARG A O 1
ATOM 779 N N . ASN A 1 99 ? 6.411 6.778 -3.323 1.00 84.50 99 ASN A N 1
ATOM 780 C CA . ASN A 1 99 ? 6.447 7.896 -2.383 1.00 84.50 99 ASN A CA 1
ATOM 781 C C . ASN A 1 99 ? 5.113 8.668 -2.305 1.00 84.50 99 ASN A C 1
ATOM 783 O O . ASN A 1 99 ? 5.077 9.893 -2.211 1.00 84.50 99 ASN A O 1
ATOM 787 N N . ARG A 1 100 ? 3.995 7.940 -2.406 1.00 86.62 100 ARG A N 1
ATOM 788 C CA . ARG A 1 100 ? 2.638 8.484 -2.271 1.00 86.62 100 ARG A CA 1
ATOM 789 C C . ARG A 1 100 ? 2.017 7.941 -0.999 1.00 86.62 100 ARG A C 1
ATOM 791 O O . ARG A 1 100 ? 2.123 6.744 -0.748 1.00 86.62 100 ARG A O 1
ATOM 798 N N . ASN A 1 101 ? 1.360 8.803 -0.232 1.00 90.12 101 ASN A N 1
ATOM 799 C CA . ASN A 1 101 ? 0.572 8.355 0.908 1.00 90.12 101 ASN A CA 1
ATOM 800 C C . ASN A 1 101 ? -0.733 7.746 0.399 1.00 90.12 101 ASN A C 1
ATOM 802 O O . ASN A 1 101 ? -1.501 8.410 -0.298 1.00 90.12 101 ASN A O 1
ATOM 806 N N . GLU A 1 102 ? -0.949 6.480 0.725 1.00 91.75 102 GLU A N 1
ATOM 807 C CA . GLU A 1 102 ? -2.186 5.764 0.456 1.00 91.75 102 GLU A CA 1
ATOM 808 C C . GLU A 1 102 ? -2.935 5.518 1.760 1.00 91.75 102 GLU A C 1
ATOM 810 O O . GLU A 1 102 ? -2.341 5.347 2.826 1.00 91.75 102 GLU A O 1
ATOM 815 N N . GLU A 1 103 ? -4.258 5.506 1.647 1.00 94.06 103 GLU A N 1
ATOM 816 C CA . GLU A 1 103 ? -5.172 5.156 2.720 1.00 94.06 103 GLU A CA 1
ATOM 817 C C . GLU A 1 103 ? -6.144 4.094 2.208 1.00 94.06 103 GLU A C 1
ATOM 819 O O . GLU A 1 103 ? -6.648 4.173 1.082 1.00 94.06 103 GLU A O 1
ATOM 824 N N . ILE A 1 104 ? -6.430 3.101 3.044 1.00 94.12 104 ILE A N 1
ATOM 825 C CA . ILE A 1 104 ? -7.544 2.182 2.830 1.00 94.12 104 ILE A CA 1
ATOM 826 C C . ILE A 1 104 ? -8.309 1.991 4.128 1.00 94.12 104 ILE A C 1
ATOM 828 O O . ILE A 1 104 ? -7.713 1.749 5.172 1.00 94.12 104 ILE A O 1
ATOM 832 N N . CYS A 1 105 ? -9.634 2.075 4.050 1.00 93.19 105 CYS A N 1
ATOM 833 C CA . CYS A 1 105 ? -10.508 1.860 5.192 1.00 93.19 105 CYS A CA 1
ATOM 834 C C . CYS A 1 105 ? -11.460 0.699 4.926 1.00 93.19 105 CYS A C 1
ATOM 836 O O . CYS A 1 105 ? -12.027 0.574 3.840 1.00 93.19 105 CYS A O 1
ATOM 838 N N . ILE A 1 106 ? -11.658 -0.122 5.948 1.00 93.06 106 ILE A N 1
ATOM 839 C CA . ILE A 1 106 ? -12.638 -1.202 5.980 1.00 93.06 106 ILE A CA 1
ATOM 840 C C . ILE A 1 106 ? -13.551 -1.026 7.193 1.00 93.06 106 ILE A C 1
ATOM 842 O O . ILE A 1 106 ? -13.187 -0.389 8.184 1.00 93.06 106 ILE A O 1
ATOM 846 N N . TYR 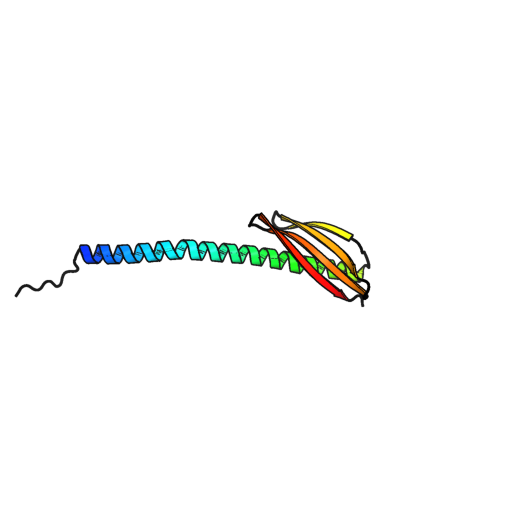A 1 107 ? -14.751 -1.591 7.105 1.00 91.31 107 TYR A N 1
ATOM 847 C CA . TYR A 1 107 ? -15.769 -1.482 8.143 1.00 91.31 107 TYR A CA 1
ATOM 848 C C . TYR A 1 107 ? -16.144 -2.863 8.659 1.00 91.31 107 TYR A C 1
ATOM 850 O O . TYR A 1 107 ? -16.323 -3.800 7.881 1.00 91.31 107 TYR A O 1
ATOM 858 N N . GLY A 1 108 ? -16.299 -2.971 9.973 1.00 87.06 108 GLY A N 1
ATOM 859 C CA . GLY A 1 108 ? -16.742 -4.182 10.645 1.00 87.06 108 GLY A CA 1
ATOM 860 C C . GLY A 1 108 ? -17.942 -3.902 11.532 1.00 87.06 108 GLY A C 1
ATOM 861 O O . GLY A 1 108 ? -17.972 -2.902 12.248 1.00 87.06 108 GLY A O 1
ATOM 862 N N . LYS A 1 109 ? -18.944 -4.781 11.490 1.00 85.06 109 LYS A N 1
ATOM 863 C CA . LYS A 1 109 ? -20.101 -4.702 12.383 1.00 85.06 109 LYS A CA 1
ATOM 864 C C . LYS A 1 109 ? -19.791 -5.432 13.682 1.00 85.06 109 LYS A C 1
ATOM 866 O O . LYS A 1 109 ? -19.409 -6.600 13.653 1.00 85.06 109 LYS A O 1
ATOM 871 N N . GLN A 1 110 ? -20.002 -4.755 14.804 1.00 73.62 110 GLN A N 1
ATOM 872 C CA . GLN A 1 110 ? -19.921 -5.379 16.119 1.00 73.62 110 GLN A CA 1
ATOM 873 C C . GLN A 1 110 ? -21.102 -6.351 16.286 1.00 73.62 110 GLN A C 1
ATOM 875 O O . GLN A 1 110 ? -22.247 -5.989 15.988 1.00 73.62 110 GLN A O 1
ATOM 880 N N . LYS A 1 111 ? -20.807 -7.601 16.657 1.00 63.00 111 LYS A N 1
ATOM 881 C CA . LYS A 1 111 ? -21.810 -8.664 16.810 1.00 63.00 111 LYS A CA 1
ATOM 882 C C . LYS A 1 111 ? -22.550 -8.544 18.136 1.00 63.00 111 LYS A C 1
ATOM 884 O O . LYS A 1 111 ? -21.890 -8.192 19.134 1.00 63.00 111 LYS A O 1
#

pLDDT: mean 85.81, std 9.73, range [46.31, 95.12]

Nearest PDB structures (foldseek):
  7wzf-assembly1_A  TM=6.713E-01  e=3.090E-01  Streptomyces yunnanensis
  5ezn-assembly1_A  TM=4.766E-01  e=9.514E-02  Plasmodium falciparum 3D7
  7pi2-assembly1_A  TM=4.654E-01  e=2.914E-01  Plasmodium falciparum 3D7
  4hfs-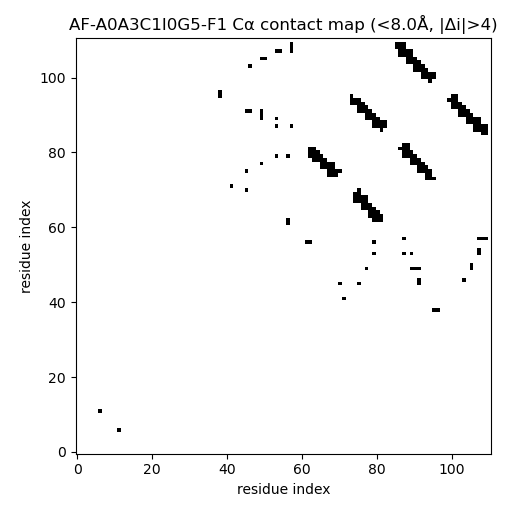assembly1_B  TM=5.906E-01  e=1.919E+00  Bacillus subtilis subsp. subtilis str. 168
  3lbe-assembly1_B  TM=4.071E-01  e=8.923E-01  Streptococcus mutans UA159

Foldseek 3Di:
DDDPPDQDPVNVVVVVVVVVVVVVVVVVVVVVVVLVVVQVVQVVVQVVVLVVVVVVCLVVVDDQDWDWDQDPNKTKIWGWHDDPPQKIKIKIWIQTPVRDIDMDIDIDHRD

Radius of gyration: 26.72 Å; Cα contacts (8 Å, |Δi|>4): 123; chains: 1; bounding box: 47×23×89 Å